Protein AF-A0A953R9G7-F1 (afdb_monomer)

Sequence (165 aa):
MRSHSISKGLLASTAALALITACAEVKSIINTLWPGGTAAAVGKGRVFAADSAAAALQAIRLAPDFTYVKPNVDSRVMFIHRRLSNGDAYFLSNRVDRSETIDASFRVSGRKAELWDPAAGRTRRRDALPGGFSAAGIGADRPRQNRPRGSSELEEQEHEFIVRS

Nearest PDB structures (foldseek):
  6q2f-assembly1_A  TM=8.407E-01  e=2.749E-08  Novosphingobium sp. PP1Y
  5m3m-assembly1_M  TM=4.401E-01  e=3.100E+00  Saccharomyces cerevisiae S288C
  8uuo-assembly1_B  TM=1.431E-01  e=3.453E+00  Severe acute respiratory syndrome coronavirus 2

Structure (mmCIF, N/CA/C/O backbone):
data_AF-A0A953R9G7-F1
#
_entry.id   AF-A0A953R9G7-F1
#
loop_
_atom_site.group_PDB
_atom_site.id
_atom_site.type_symbol
_atom_site.label_atom_id
_atom_site.label_alt_id
_atom_site.label_comp_id
_atom_site.label_asym_id
_atom_site.label_entity_id
_atom_site.label_seq_id
_atom_site.pdbx_PDB_ins_code
_atom_site.Cartn_x
_atom_site.Cartn_y
_atom_site.Cartn_z
_atom_site.occupancy
_atom_site.B_iso_or_equiv
_atom_site.auth_seq_id
_atom_site.auth_comp_id
_atom_site.auth_asym_id
_atom_site.auth_atom_id
_atom_site.pdbx_PDB_model_num
ATOM 1 N N . MET A 1 1 ? -59.686 29.507 52.757 1.00 39.62 1 MET A N 1
ATOM 2 C CA . MET A 1 1 ? -58.783 29.861 51.639 1.00 39.62 1 MET A CA 1
ATOM 3 C C . MET A 1 1 ? -58.043 28.605 51.190 1.00 39.62 1 MET A C 1
ATOM 5 O O . MET A 1 1 ? -57.267 28.077 51.971 1.00 39.62 1 MET A O 1
ATOM 9 N N . ARG A 1 2 ? -58.325 28.073 49.992 1.00 39.94 2 ARG A N 1
ATOM 10 C CA . ARG A 1 2 ? -57.566 26.962 49.385 1.00 39.94 2 ARG A CA 1
ATOM 11 C C . ARG A 1 2 ? -56.800 27.522 48.190 1.00 39.94 2 ARG A C 1
ATOM 13 O O . ARG A 1 2 ? -57.416 27.808 47.170 1.00 39.94 2 ARG A O 1
ATOM 20 N N . SER A 1 3 ? -55.492 27.713 48.331 1.00 39.31 3 SER A N 1
ATOM 21 C CA . SER A 1 3 ? -54.627 28.052 47.199 1.00 39.31 3 SER A CA 1
ATOM 22 C C . SER A 1 3 ? -54.182 26.751 46.532 1.00 39.31 3 SER A C 1
ATOM 24 O O . SER A 1 3 ? -53.555 25.914 47.178 1.00 39.31 3 SER A O 1
ATOM 26 N N . HIS A 1 4 ? -54.579 26.546 45.275 1.00 37.78 4 HIS A N 1
ATOM 27 C CA . HIS A 1 4 ? -54.173 25.397 44.469 1.00 37.78 4 HIS A CA 1
ATOM 28 C C . HIS A 1 4 ? -52.854 25.723 43.763 1.00 37.78 4 HIS A C 1
ATOM 30 O O . HIS A 1 4 ? -52.775 26.672 42.987 1.00 37.78 4 HIS A O 1
ATOM 36 N N . SER A 1 5 ? -51.825 24.922 44.038 1.00 43.56 5 SER A N 1
ATOM 37 C CA . SER A 1 5 ? -50.558 24.939 43.310 1.00 43.56 5 SER A CA 1
ATOM 38 C C . SER A 1 5 ? -50.745 24.222 41.972 1.00 43.56 5 SER A C 1
ATOM 40 O O . SER A 1 5 ? -51.092 23.041 41.951 1.00 43.56 5 SER A O 1
ATOM 42 N N . ILE A 1 6 ? -50.552 24.929 40.858 1.00 42.38 6 ILE A N 1
ATOM 43 C CA . ILE A 1 6 ? -50.528 24.328 39.520 1.00 42.38 6 ILE A CA 1
ATOM 44 C C . ILE A 1 6 ? -49.081 23.929 39.228 1.00 42.38 6 ILE A C 1
ATOM 46 O O . ILE A 1 6 ? -48.214 24.779 39.015 1.00 42.38 6 ILE A O 1
ATOM 50 N N . SER A 1 7 ? -48.822 22.625 39.217 1.00 39.53 7 SER 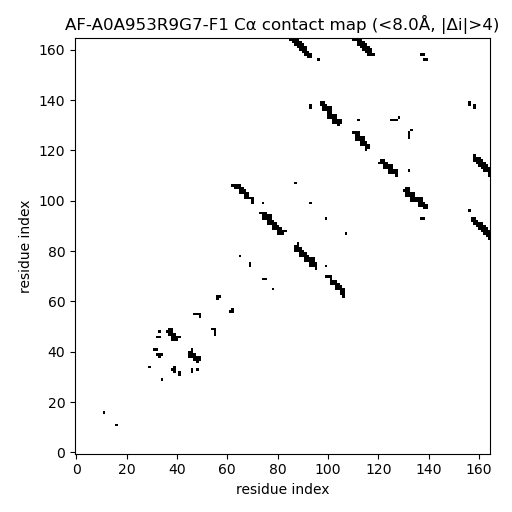A N 1
ATOM 51 C CA . SER A 1 7 ? -47.580 22.039 38.727 1.00 39.53 7 SER A CA 1
ATOM 52 C C . SER A 1 7 ? -47.444 22.306 37.223 1.00 39.53 7 SER A C 1
ATOM 54 O O . SER A 1 7 ? -48.232 21.828 36.408 1.00 39.53 7 SER A O 1
ATOM 56 N N . LYS A 1 8 ? -46.428 23.083 36.830 1.00 41.72 8 LYS A N 1
ATOM 57 C CA . LYS A 1 8 ? -46.022 23.216 35.425 1.00 41.72 8 LYS A CA 1
ATOM 58 C C . LYS A 1 8 ? -45.398 21.895 34.968 1.00 41.72 8 LYS A C 1
ATOM 60 O O . LYS A 1 8 ? -44.238 21.622 35.258 1.00 41.72 8 LYS A O 1
ATOM 65 N N . GLY A 1 9 ? -46.185 21.073 34.277 1.00 42.75 9 GLY A N 1
ATOM 66 C CA . GLY A 1 9 ? -45.705 19.887 33.572 1.00 42.75 9 GLY A CA 1
ATOM 67 C C . GLY A 1 9 ? -44.787 20.281 32.415 1.00 42.75 9 GLY A C 1
ATOM 68 O O . GLY A 1 9 ? -45.167 21.061 31.543 1.00 42.75 9 GLY A O 1
ATOM 69 N N . LEU A 1 10 ? -43.564 19.757 32.428 1.00 45.41 10 LEU A N 1
ATOM 70 C CA . LEU A 1 10 ? -42.562 19.948 31.387 1.00 45.41 10 LEU A CA 1
ATOM 71 C C . LEU A 1 10 ? -42.903 19.046 30.188 1.00 45.41 10 LEU A C 1
ATOM 73 O O . LEU A 1 10 ? -42.541 17.874 30.160 1.00 45.41 10 LEU A O 1
ATOM 77 N N . LEU A 1 11 ? -43.614 19.582 29.196 1.00 47.50 11 LEU A N 1
ATOM 78 C CA . LEU A 1 11 ? -43.774 18.941 27.888 1.00 47.50 11 LEU A CA 1
ATOM 79 C C . LEU A 1 11 ? -42.535 19.260 27.041 1.00 47.50 11 LEU A C 1
ATOM 81 O O . LEU A 1 11 ? -42.476 20.286 26.365 1.00 47.50 11 LEU A O 1
ATOM 85 N N . ALA A 1 12 ? -41.519 18.398 27.096 1.00 51.09 12 ALA A N 1
ATOM 86 C CA . ALA A 1 12 ? -40.447 18.431 26.108 1.00 51.09 12 ALA A CA 1
ATOM 87 C C . ALA A 1 12 ? -41.022 17.960 24.762 1.00 51.09 12 ALA A C 1
ATOM 89 O O . ALA A 1 12 ? -41.467 16.821 24.636 1.00 51.09 12 ALA A O 1
ATOM 90 N N . SER A 1 13 ? -41.056 18.853 23.768 1.00 52.91 13 SER A N 1
ATOM 91 C CA . SER A 1 13 ? -41.485 18.525 22.404 1.00 52.91 13 SER A CA 1
ATOM 92 C C . SER A 1 13 ? -40.646 17.371 21.848 1.00 52.91 13 SER A C 1
ATOM 94 O O . SER A 1 13 ? -39.433 17.321 22.059 1.00 52.91 13 SER A O 1
ATOM 96 N N . THR A 1 14 ? -41.272 16.455 21.113 1.00 57.78 14 THR A N 1
ATOM 97 C CA . THR A 1 14 ? -40.659 15.243 20.543 1.00 57.78 14 THR A CA 1
ATOM 98 C C . THR A 1 14 ? -39.387 15.541 19.734 1.00 57.78 14 THR A C 1
ATOM 100 O O . THR A 1 14 ? -38.452 14.745 19.730 1.00 57.78 14 THR A O 1
ATOM 103 N N . ALA A 1 15 ? -39.304 16.725 19.116 1.00 56.06 15 ALA A N 1
ATOM 104 C CA . ALA A 1 15 ? -38.113 17.199 18.408 1.00 56.06 15 ALA A CA 1
ATOM 105 C C . ALA A 1 15 ? -36.928 17.524 19.343 1.00 56.06 15 ALA A C 1
ATOM 107 O O . ALA A 1 15 ? -35.778 17.246 19.008 1.00 56.06 15 ALA A O 1
ATOM 108 N N . ALA A 1 16 ? -37.193 18.073 20.533 1.00 54.69 16 ALA A N 1
ATOM 109 C CA . ALA A 1 16 ? -36.167 18.336 21.542 1.00 54.69 16 ALA A CA 1
ATOM 110 C C . ALA A 1 16 ? -35.637 17.029 22.150 1.00 54.69 16 ALA A C 1
ATOM 112 O O . ALA A 1 16 ? -34.434 16.901 22.362 1.00 54.69 16 ALA A O 1
ATOM 113 N N . LEU A 1 17 ? -36.511 16.035 22.358 1.00 58.75 17 LEU A N 1
ATOM 114 C CA . LEU A 1 17 ? -36.094 14.701 22.791 1.00 58.75 17 LEU A CA 1
ATOM 115 C C . LEU A 1 17 ? -35.192 14.035 21.739 1.00 58.75 17 LEU A C 1
ATOM 117 O O . LEU A 1 17 ? -34.136 13.541 22.109 1.00 58.75 17 LEU A O 1
ATOM 121 N N . ALA A 1 18 ? -35.542 14.115 20.449 1.00 57.59 18 ALA A N 1
ATOM 122 C CA . ALA A 1 18 ? -34.750 13.547 19.353 1.00 57.59 18 ALA A CA 1
ATOM 123 C C . ALA A 1 18 ? -33.335 14.154 19.229 1.00 57.59 18 ALA A C 1
ATOM 125 O O . ALA A 1 18 ? -32.367 13.427 19.008 1.00 57.59 18 ALA A O 1
ATOM 126 N N . LEU A 1 19 ? -33.187 15.473 19.408 1.00 57.66 19 LEU A N 1
ATOM 127 C CA . LEU A 1 19 ? -31.878 16.147 19.401 1.00 57.66 19 LEU A CA 1
ATOM 128 C C . LEU A 1 19 ? -31.027 15.785 20.631 1.00 57.66 19 LEU A C 1
ATOM 130 O O . LEU A 1 19 ? -29.819 15.580 20.511 1.00 57.66 19 LEU A O 1
ATOM 134 N N . ILE A 1 20 ? -31.650 15.671 21.809 1.00 58.34 20 ILE A N 1
ATOM 135 C CA . ILE A 1 20 ? -30.968 15.271 23.049 1.00 58.34 20 ILE A CA 1
ATOM 136 C C . ILE A 1 20 ? -30.524 13.803 22.973 1.00 58.34 20 ILE A C 1
ATOM 138 O O . ILE A 1 20 ? -29.386 13.492 23.333 1.00 58.34 20 ILE A O 1
ATOM 142 N N . THR A 1 21 ? -31.375 12.905 22.465 1.00 61.91 21 THR A N 1
ATOM 143 C CA . THR A 1 21 ? -31.031 11.486 22.293 1.00 61.91 21 THR A CA 1
ATOM 144 C C . THR A 1 21 ? -29.956 11.290 21.235 1.00 61.91 21 THR A C 1
ATOM 146 O O . THR A 1 21 ? -29.027 10.531 21.486 1.00 61.91 21 THR A O 1
ATOM 149 N N . ALA A 1 22 ? -29.996 12.028 20.119 1.00 67.31 22 ALA A N 1
ATOM 150 C CA . ALA A 1 22 ? -28.934 11.980 19.113 1.00 67.31 22 ALA A CA 1
ATOM 151 C C . ALA A 1 22 ? -27.574 12.378 19.710 1.00 67.31 22 ALA A C 1
ATOM 153 O O . ALA A 1 22 ? -26.563 11.736 19.445 1.00 67.31 22 ALA A O 1
ATOM 154 N N . CYS A 1 23 ? -27.539 13.390 20.581 1.00 78.19 23 CYS A N 1
ATOM 155 C CA . CYS A 1 23 ? -26.303 13.824 21.229 1.00 78.19 23 CYS A CA 1
ATOM 156 C C . CYS A 1 23 ? -25.782 12.788 22.250 1.00 78.19 23 CYS A C 1
ATOM 158 O O . CYS A 1 23 ? -24.577 12.545 22.339 1.00 78.19 23 CYS A O 1
ATOM 160 N N . ALA A 1 24 ? -26.683 12.137 22.995 1.00 86.75 24 ALA A N 1
ATOM 161 C CA . ALA A 1 24 ? -26.330 11.088 23.953 1.00 86.75 24 ALA A CA 1
ATOM 162 C C . ALA A 1 24 ? -25.850 9.795 23.269 1.00 86.75 24 ALA A C 1
ATOM 164 O O . ALA A 1 24 ? -24.845 9.213 23.682 1.00 86.75 24 ALA A O 1
ATOM 165 N N . GLU A 1 25 ? -26.530 9.371 22.205 1.00 88.44 25 GLU A N 1
ATOM 166 C CA . GLU A 1 25 ? -26.188 8.179 21.430 1.00 88.44 25 GLU A CA 1
ATOM 167 C C . GLU A 1 25 ? -24.858 8.361 20.692 1.00 88.44 25 GLU A C 1
ATOM 169 O O . GLU A 1 25 ? -23.963 7.525 20.818 1.00 88.44 25 GLU A O 1
ATOM 174 N N . VAL A 1 26 ? -24.659 9.504 20.025 1.00 90.50 26 VAL A N 1
ATOM 175 C CA . VAL A 1 26 ? -23.380 9.834 19.378 1.00 90.50 26 VAL A CA 1
ATOM 176 C C . VAL A 1 26 ? -22.241 9.845 20.395 1.00 90.50 26 VAL A C 1
ATOM 178 O O . VAL A 1 26 ? -21.190 9.258 20.143 1.00 90.50 26 VAL A O 1
ATOM 181 N N . LYS A 1 27 ? -22.442 10.443 21.577 1.00 90.31 27 LYS A N 1
ATOM 182 C CA . LYS A 1 27 ? -21.429 10.440 22.641 1.00 90.31 27 LYS A CA 1
ATOM 183 C C . LYS A 1 27 ? -21.104 9.023 23.122 1.00 90.31 27 LYS A C 1
ATOM 185 O O . LYS A 1 27 ? -19.939 8.720 23.370 1.00 90.31 27 LYS A O 1
ATOM 190 N N . SER A 1 28 ? -22.105 8.149 23.230 1.00 92.69 28 SER A N 1
ATOM 191 C CA . SER A 1 28 ? -21.902 6.740 23.587 1.00 92.69 28 SER A CA 1
ATOM 192 C C . SER A 1 28 ? -21.082 5.992 22.530 1.00 92.69 28 SER A C 1
ATOM 194 O O . SER A 1 28 ? -20.123 5.298 22.880 1.00 92.69 28 SER A O 1
ATOM 196 N N . ILE A 1 29 ? -21.386 6.193 21.244 1.00 93.38 29 ILE A N 1
ATOM 197 C CA . ILE A 1 29 ? -20.634 5.599 20.130 1.00 93.38 29 ILE A CA 1
ATOM 198 C C . ILE A 1 29 ? -19.191 6.111 20.128 1.00 93.38 29 ILE A C 1
ATOM 200 O O . ILE A 1 29 ? -18.264 5.306 20.071 1.00 93.38 29 ILE A O 1
ATOM 204 N N . ILE A 1 30 ? -18.980 7.424 20.260 1.00 93.62 30 ILE A N 1
ATOM 205 C CA . ILE A 1 30 ? -17.635 8.014 20.308 1.00 93.62 30 ILE A CA 1
ATOM 206 C C . ILE A 1 30 ? -16.832 7.431 21.471 1.00 93.62 30 ILE A C 1
ATOM 208 O O . ILE A 1 30 ? -15.713 6.980 21.255 1.00 93.62 30 ILE A O 1
ATOM 212 N N . ASN A 1 31 ? -17.405 7.365 22.675 1.00 93.75 31 ASN A N 1
ATOM 213 C CA . ASN A 1 31 ? -16.718 6.803 23.841 1.00 93.75 31 ASN A CA 1
ATOM 214 C C . ASN A 1 31 ? -16.400 5.308 23.681 1.00 93.75 31 ASN A C 1
ATOM 216 O O . ASN A 1 31 ? -15.426 4.825 24.252 1.00 93.75 31 ASN A O 1
ATOM 220 N N . THR A 1 32 ? -17.208 4.581 22.906 1.00 94.19 32 THR A N 1
ATOM 221 C CA . THR A 1 32 ? -16.974 3.163 22.603 1.00 94.19 32 THR A CA 1
ATOM 222 C C . THR A 1 32 ? -15.851 2.984 21.579 1.00 94.19 32 THR A C 1
ATOM 224 O O . THR A 1 32 ? -15.010 2.102 21.737 1.00 94.19 32 THR A O 1
ATOM 227 N N . LEU A 1 33 ? -15.822 3.806 20.525 1.00 94.62 33 LEU A N 1
ATOM 228 C CA . LEU A 1 33 ? -14.854 3.690 19.429 1.00 94.62 33 LEU A CA 1
ATOM 229 C C . LEU A 1 33 ? -13.501 4.354 19.753 1.00 94.62 33 LEU A C 1
ATOM 231 O O . LEU A 1 33 ? -12.457 3.831 19.366 1.00 94.62 33 LEU A O 1
ATOM 235 N N . TRP A 1 34 ? -13.512 5.473 20.482 1.00 94.31 34 TRP A N 1
ATOM 236 C CA . TRP A 1 34 ? -12.344 6.299 20.815 1.00 94.31 34 TRP A CA 1
ATOM 237 C C . TRP A 1 34 ? -12.321 6.693 22.305 1.00 94.31 34 TRP A C 1
ATOM 239 O O . TRP A 1 34 ? -12.507 7.860 22.645 1.00 94.31 34 TRP A O 1
ATOM 249 N N . PRO A 1 35 ? -12.027 5.756 23.224 1.00 93.19 35 PRO A N 1
ATOM 250 C CA . PRO A 1 35 ? -12.007 6.017 24.668 1.00 93.19 35 PRO A CA 1
ATOM 251 C C . PRO A 1 35 ? -10.808 6.862 25.160 1.00 93.19 35 PRO A C 1
ATOM 253 O O . PRO A 1 35 ? -10.615 6.992 26.365 1.00 93.19 35 PRO A O 1
ATOM 256 N N . GLY A 1 3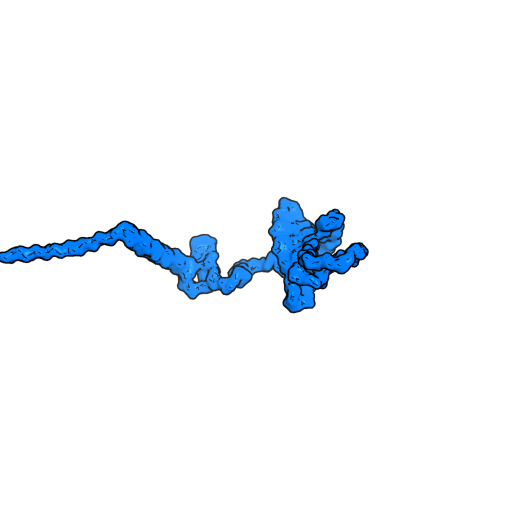6 ? -9.986 7.421 24.260 1.00 87.50 36 GLY A N 1
ATOM 257 C CA . GLY A 1 36 ? -8.824 8.260 24.603 1.00 87.50 36 GLY A CA 1
ATOM 258 C C . GLY A 1 36 ? -7.448 7.579 24.516 1.00 87.50 36 GLY A C 1
ATOM 259 O O . GLY A 1 36 ? -6.460 8.166 24.948 1.00 87.50 36 GLY A O 1
ATOM 260 N N . GLY A 1 37 ? -7.360 6.363 23.960 1.00 87.69 37 GLY A N 1
ATOM 261 C CA . GLY A 1 37 ? -6.098 5.664 23.660 1.00 87.69 37 GLY A CA 1
ATOM 262 C C . GLY A 1 37 ? -5.770 5.616 22.160 1.00 87.69 37 GLY A C 1
ATOM 263 O O . GLY A 1 37 ? -6.571 6.035 21.331 1.00 87.69 37 GLY A O 1
ATOM 264 N N . THR A 1 38 ? -4.611 5.053 21.797 1.00 89.25 38 THR A N 1
ATOM 265 C CA . THR A 1 38 ? -4.159 4.923 20.390 1.00 89.25 38 THR A CA 1
ATOM 266 C C . THR A 1 38 ? -4.880 3.818 19.612 1.00 89.25 38 THR A C 1
ATOM 268 O O . THR A 1 38 ? -4.902 3.825 18.380 1.00 89.25 38 THR A O 1
ATOM 271 N N . ALA A 1 39 ? -5.491 2.863 20.313 1.00 92.44 39 ALA A N 1
ATOM 272 C CA . ALA A 1 39 ? -6.370 1.856 19.738 1.00 92.44 39 ALA A CA 1
ATOM 273 C C . ALA A 1 39 ? -7.362 1.334 20.787 1.00 92.44 39 ALA A C 1
ATOM 275 O O . ALA A 1 39 ? -7.059 1.313 21.980 1.00 92.44 39 ALA A O 1
ATOM 276 N N . ALA A 1 40 ? -8.518 0.859 20.332 1.00 94.50 40 ALA A N 1
ATOM 277 C CA . ALA A 1 40 ? -9.532 0.209 21.155 1.00 94.50 40 ALA A CA 1
ATOM 278 C C . ALA A 1 40 ? -10.011 -1.089 20.495 1.00 94.50 40 ALA A C 1
ATOM 280 O O . ALA A 1 40 ? -10.169 -1.157 19.275 1.00 94.50 40 ALA A O 1
ATOM 281 N N . ALA A 1 41 ? -10.245 -2.131 21.295 1.00 94.19 41 ALA A N 1
ATOM 282 C CA . ALA A 1 41 ? -10.930 -3.335 20.835 1.00 94.19 41 ALA A CA 1
ATOM 283 C C . ALA A 1 41 ? -12.442 -3.080 20.826 1.00 94.19 41 ALA A C 1
ATOM 285 O O . ALA A 1 41 ? -13.002 -2.649 21.830 1.00 94.19 41 ALA A O 1
ATOM 286 N N . VAL A 1 42 ? -13.097 -3.351 19.697 1.00 94.88 42 VAL A N 1
ATOM 287 C CA . VAL A 1 42 ? -14.534 -3.113 19.514 1.00 94.88 42 VAL A CA 1
ATOM 288 C C . VAL A 1 42 ? -15.146 -4.351 18.872 1.00 94.88 42 VAL A C 1
ATOM 290 O O . VAL A 1 42 ? -14.874 -4.672 17.712 1.00 94.88 42 VAL A O 1
ATOM 293 N N . GLY A 1 43 ? -15.955 -5.084 19.638 1.00 93.69 43 GLY A N 1
ATOM 294 C CA . GLY A 1 43 ? -16.490 -6.378 19.213 1.00 93.69 43 GLY A CA 1
ATOM 295 C C . GLY A 1 43 ? -15.368 -7.354 18.839 1.00 93.69 43 GLY A C 1
ATOM 296 O O . GLY A 1 43 ? -14.513 -7.668 19.659 1.00 93.69 43 GLY A O 1
ATOM 297 N N . LYS A 1 44 ? -15.364 -7.825 17.584 1.00 95.44 44 LYS A N 1
ATOM 298 C CA . LYS A 1 44 ? -14.322 -8.720 17.036 1.00 95.44 44 LYS A CA 1
ATOM 299 C C . LYS A 1 44 ? -13.156 -7.973 16.369 1.00 95.44 44 LYS A C 1
ATOM 301 O O . LYS A 1 44 ? -12.246 -8.610 15.846 1.00 95.44 44 LYS A O 1
ATOM 306 N N . GLY A 1 45 ? -13.219 -6.643 16.316 1.00 94.69 45 GLY A N 1
ATOM 307 C CA . GLY A 1 45 ? -12.283 -5.794 15.589 1.00 94.69 45 GLY A CA 1
ATOM 308 C C . GLY A 1 45 ? -11.515 -4.834 16.490 1.00 94.69 45 GLY A C 1
ATOM 309 O O . GLY A 1 45 ? -11.554 -4.911 17.719 1.00 94.69 45 GLY A O 1
ATOM 310 N N . ARG A 1 46 ? -10.798 -3.912 15.848 1.00 94.88 46 ARG A N 1
ATOM 311 C CA . ARG A 1 46 ? -10.064 -2.832 16.508 1.00 94.88 46 ARG A CA 1
ATOM 312 C C . ARG A 1 46 ? -10.281 -1.522 15.767 1.00 94.88 46 ARG A C 1
ATOM 314 O O . ARG A 1 46 ? -10.292 -1.513 14.538 1.00 94.88 46 ARG A O 1
ATOM 321 N N . VAL A 1 47 ? -10.403 -0.439 16.520 1.00 95.38 47 VAL A N 1
ATOM 322 C CA . VAL A 1 47 ? -10.400 0.937 16.019 1.00 95.38 47 VAL A CA 1
ATOM 323 C C . VAL A 1 47 ? -9.065 1.556 16.400 1.00 95.38 47 VAL A C 1
ATOM 325 O O . VAL A 1 47 ? -8.649 1.449 17.550 1.00 95.38 47 VAL A O 1
ATOM 328 N N . PHE A 1 48 ? -8.379 2.172 15.440 1.00 95.06 48 PHE A N 1
ATOM 329 C CA . PHE A 1 48 ? -7.102 2.847 15.666 1.00 95.06 48 PHE A CA 1
ATOM 330 C C . PHE A 1 48 ? -7.308 4.359 15.636 1.00 95.06 48 PHE A C 1
ATOM 332 O O . PHE A 1 48 ? -7.844 4.895 14.669 1.00 95.06 48 PHE A O 1
ATOM 339 N N . ALA A 1 49 ? -6.846 5.035 16.682 1.00 93.19 49 ALA A N 1
ATOM 340 C CA . ALA A 1 49 ? -6.719 6.485 16.748 1.00 93.19 49 ALA A CA 1
ATOM 341 C C . ALA A 1 49 ? -5.279 6.866 16.365 1.00 93.19 49 ALA A C 1
ATOM 343 O O . ALA A 1 49 ? -4.512 7.359 17.187 1.00 93.19 49 ALA A O 1
ATOM 344 N N . ALA A 1 50 ? -4.880 6.511 15.144 1.00 89.75 50 ALA A N 1
ATOM 345 C CA . ALA A 1 50 ? -3.528 6.733 14.642 1.00 89.75 50 ALA A CA 1
ATOM 346 C C . ALA A 1 50 ? -3.464 7.989 13.765 1.00 89.75 50 ALA A C 1
ATOM 348 O O . ALA A 1 50 ? -4.419 8.294 13.052 1.00 89.75 50 ALA A O 1
ATOM 349 N N . ASP A 1 51 ? -2.300 8.640 13.735 1.00 90.56 51 ASP A N 1
ATOM 350 C CA . ASP A 1 51 ? -2.065 9.849 12.929 1.00 90.56 51 ASP A CA 1
ATOM 351 C C . ASP A 1 51 ? -2.142 9.593 11.414 1.00 90.56 51 ASP A C 1
ATOM 353 O O . ASP A 1 51 ? -2.306 10.513 10.616 1.00 90.56 51 ASP A O 1
ATOM 357 N N . SER A 1 52 ? -2.005 8.332 10.9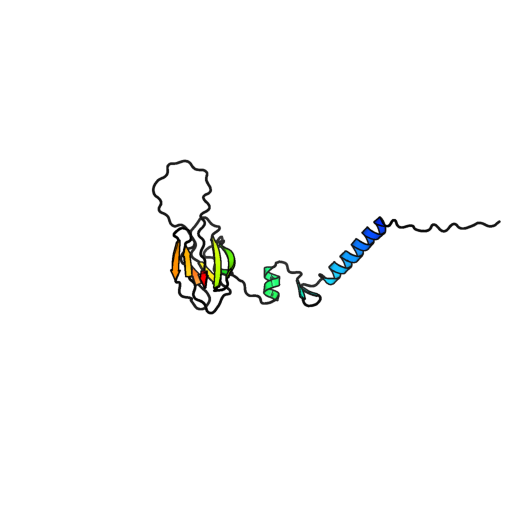90 1.00 92.69 52 SER A N 1
ATOM 358 C CA . SER A 1 52 ? -2.138 7.936 9.590 1.00 92.69 52 SER A CA 1
ATOM 359 C C . SER A 1 52 ? -2.602 6.490 9.438 1.00 92.69 52 SER A C 1
ATOM 361 O O . SER A 1 52 ? -2.377 5.635 10.301 1.00 92.69 52 SER A O 1
ATOM 363 N N . ALA A 1 53 ? -3.177 6.185 8.273 1.00 92.12 53 ALA A N 1
ATOM 364 C CA . ALA A 1 53 ? -3.499 4.813 7.892 1.00 92.12 53 ALA A CA 1
ATOM 365 C C . ALA A 1 53 ? -2.250 3.912 7.881 1.00 92.12 53 ALA A C 1
ATOM 367 O O . ALA A 1 53 ? -2.321 2.765 8.312 1.00 92.12 53 ALA A O 1
ATOM 368 N N . ALA A 1 54 ? -1.093 4.432 7.454 1.00 91.44 54 ALA A N 1
ATOM 369 C CA . ALA A 1 54 ? 0.161 3.679 7.444 1.00 91.44 54 ALA A CA 1
ATOM 370 C C . ALA A 1 54 ? 0.569 3.224 8.856 1.00 91.44 54 ALA A C 1
ATOM 372 O O . ALA A 1 54 ? 0.894 2.053 9.049 1.00 91.44 54 ALA A O 1
ATOM 373 N N . ALA A 1 55 ? 0.472 4.113 9.850 1.00 91.88 55 ALA A N 1
ATOM 374 C CA . ALA A 1 55 ? 0.753 3.777 11.245 1.00 91.88 55 ALA A CA 1
ATOM 375 C C . ALA A 1 55 ? -0.219 2.713 11.789 1.00 91.88 55 ALA A C 1
ATOM 377 O O . ALA A 1 55 ? 0.208 1.756 12.437 1.00 91.88 55 ALA A O 1
ATOM 378 N N . ALA A 1 56 ? -1.515 2.818 11.469 1.00 94.25 56 ALA A N 1
ATOM 379 C CA . ALA A 1 56 ? -2.505 1.809 11.855 1.00 94.25 56 ALA A CA 1
ATOM 380 C C . ALA A 1 56 ? -2.213 0.428 11.230 1.00 94.25 56 ALA A C 1
ATOM 382 O O . ALA A 1 56 ? -2.264 -0.593 11.919 1.00 94.25 56 ALA A O 1
ATOM 383 N N . LEU A 1 57 ? -1.852 0.382 9.942 1.00 94.69 57 LEU A N 1
ATOM 384 C CA . LEU A 1 57 ? -1.484 -0.860 9.252 1.00 94.69 57 LEU A CA 1
ATOM 385 C C . LEU A 1 57 ? -0.184 -1.467 9.809 1.00 94.69 57 LEU A C 1
ATOM 387 O O . LEU A 1 57 ? -0.077 -2.685 9.968 1.00 94.69 57 LEU A O 1
ATOM 391 N N . GLN A 1 58 ? 0.785 -0.633 10.187 1.00 92.81 58 GLN A N 1
ATOM 392 C CA . GLN A 1 58 ? 2.016 -1.088 10.831 1.00 92.81 58 GLN A CA 1
ATOM 393 C C . GLN A 1 58 ? 1.759 -1.660 12.233 1.00 92.81 58 GLN A C 1
ATOM 395 O O . GLN A 1 58 ? 2.362 -2.670 12.600 1.00 92.81 58 GLN A O 1
ATOM 400 N N . ALA A 1 59 ? 0.828 -1.085 13.001 1.00 92.44 59 ALA A N 1
ATOM 401 C CA . ALA A 1 59 ? 0.447 -1.593 14.322 1.00 92.44 59 ALA A CA 1
ATOM 402 C C . ALA A 1 59 ? -0.155 -3.011 14.267 1.00 92.44 59 ALA A C 1
ATOM 404 O O . ALA A 1 59 ? -0.070 -3.768 15.237 1.00 92.44 59 ALA A O 1
ATOM 405 N N . ILE A 1 60 ? -0.722 -3.407 13.121 1.00 94.44 60 ILE A N 1
ATOM 406 C CA . ILE A 1 60 ? -1.168 -4.785 12.860 1.00 94.44 60 ILE A CA 1
ATOM 407 C C . ILE A 1 60 ? -0.119 -5.636 12.129 1.00 94.44 60 ILE A C 1
ATOM 409 O O . ILE A 1 60 ? -0.426 -6.749 11.713 1.00 94.44 60 ILE A O 1
ATOM 413 N N . ARG A 1 61 ? 1.117 -5.132 12.003 1.00 93.94 61 ARG A N 1
ATOM 414 C CA . ARG A 1 61 ? 2.256 -5.766 11.319 1.00 93.94 61 ARG A CA 1
ATOM 415 C C . ARG A 1 61 ? 1.976 -6.111 9.856 1.00 93.94 61 ARG A C 1
ATOM 417 O O . ARG A 1 61 ? 2.551 -7.058 9.320 1.00 93.94 61 ARG A O 1
ATOM 424 N N . LEU A 1 62 ? 1.107 -5.348 9.197 1.00 93.38 62 LEU A N 1
ATOM 425 C CA . LEU A 1 62 ? 0.877 -5.510 7.771 1.00 93.38 62 LEU A CA 1
ATOM 426 C C . LEU A 1 62 ? 2.028 -4.845 7.006 1.00 93.38 62 LEU A C 1
ATOM 428 O O . LEU A 1 62 ? 2.158 -3.622 7.017 1.00 93.38 62 LEU A O 1
ATOM 432 N N . ALA A 1 63 ? 2.858 -5.650 6.338 1.00 89.38 63 ALA A N 1
ATOM 433 C CA . ALA A 1 63 ? 3.898 -5.139 5.444 1.00 89.38 63 ALA A CA 1
ATOM 434 C C . ALA A 1 63 ? 3.273 -4.274 4.332 1.00 89.38 63 ALA A C 1
ATOM 436 O O . ALA A 1 63 ? 2.142 -4.562 3.940 1.00 89.38 63 ALA A O 1
ATOM 437 N N . PRO A 1 64 ? 3.954 -3.250 3.791 1.00 91.38 64 PRO A N 1
ATOM 438 C CA . PRO A 1 64 ? 3.429 -2.465 2.673 1.00 91.38 64 PRO A CA 1
ATOM 439 C C . PRO A 1 64 ? 3.116 -3.335 1.451 1.00 91.38 64 PRO A C 1
ATOM 441 O O . PRO A 1 64 ? 3.750 -4.365 1.251 1.00 91.38 64 PRO A O 1
ATOM 444 N N . ASP A 1 65 ? 2.149 -2.925 0.628 1.00 92.38 65 ASP A N 1
ATOM 445 C CA . ASP A 1 65 ? 1.801 -3.669 -0.593 1.00 92.38 65 ASP A CA 1
ATOM 446 C C . ASP A 1 65 ? 2.819 -3.468 -1.724 1.00 92.38 65 ASP A C 1
ATOM 448 O O . ASP A 1 65 ? 3.112 -4.389 -2.484 1.00 92.38 65 ASP A O 1
ATOM 452 N N . PHE A 1 66 ? 3.364 -2.257 -1.795 1.00 91.12 66 PHE A N 1
ATOM 453 C CA . PHE A 1 66 ? 4.388 -1.823 -2.730 1.00 91.12 66 PHE A CA 1
ATOM 454 C C . PHE A 1 66 ? 5.303 -0.820 -2.023 1.00 91.12 66 PHE A C 1
ATOM 456 O O . PHE A 1 66 ? 4.823 0.071 -1.316 1.00 91.12 66 PHE A O 1
ATOM 463 N N . THR A 1 67 ? 6.611 -0.951 -2.220 1.00 91.19 67 THR A N 1
ATOM 464 C CA . THR A 1 67 ? 7.615 0.050 -1.835 1.00 91.19 67 THR A CA 1
ATOM 465 C C . THR A 1 67 ? 8.658 0.174 -2.925 1.00 91.19 67 THR A C 1
ATOM 467 O O . THR A 1 67 ? 8.822 -0.726 -3.742 1.00 91.19 67 THR A O 1
ATOM 470 N N . TYR A 1 68 ? 9.410 1.269 -2.910 1.00 90.19 68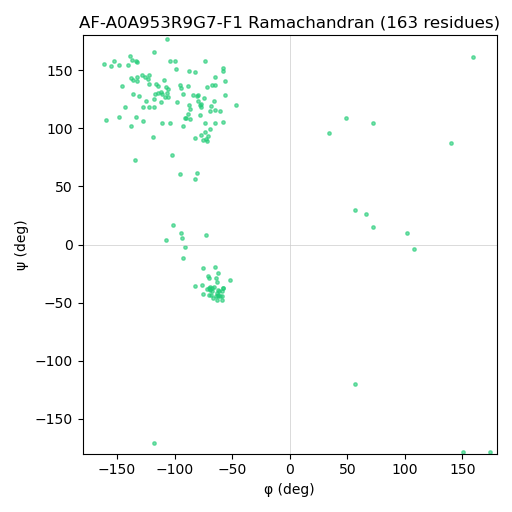 TYR A N 1
ATOM 471 C CA . TYR A 1 68 ? 10.577 1.410 -3.764 1.00 90.19 68 TYR A CA 1
ATOM 472 C C . TYR A 1 68 ? 11.648 2.266 -3.098 1.00 90.19 68 TYR A C 1
ATOM 474 O O . TYR A 1 68 ? 11.345 3.110 -2.247 1.00 90.19 68 TYR A O 1
ATOM 482 N N . VAL A 1 69 ? 12.899 2.054 -3.496 1.00 89.56 69 VAL A N 1
ATOM 483 C CA . VAL A 1 69 ? 13.997 2.956 -3.147 1.00 89.56 69 VAL A CA 1
ATOM 484 C C . VAL A 1 69 ? 13.907 4.169 -4.060 1.00 89.56 69 VAL A C 1
ATOM 486 O O . VAL A 1 69 ? 13.961 4.042 -5.282 1.00 89.56 69 VAL A O 1
ATOM 489 N N . LYS A 1 70 ? 13.742 5.351 -3.465 1.00 91.19 70 LYS A N 1
ATOM 490 C CA . LYS A 1 70 ? 13.699 6.605 -4.214 1.00 91.19 70 LYS A CA 1
ATOM 491 C C . LYS A 1 70 ? 15.080 6.906 -4.810 1.00 91.19 70 LYS A C 1
ATOM 493 O O . LYS A 1 70 ? 16.010 7.103 -4.029 1.00 91.19 70 LYS A O 1
ATOM 498 N N . PRO A 1 71 ? 15.223 6.998 -6.144 1.00 87.62 71 PRO A N 1
ATOM 499 C CA . PRO A 1 71 ? 16.491 7.398 -6.747 1.00 87.62 71 PRO A CA 1
ATOM 500 C C . PRO A 1 71 ? 16.804 8.881 -6.495 1.00 87.62 71 PRO A C 1
ATOM 502 O O . PRO A 1 71 ? 17.969 9.249 -6.407 1.00 87.62 71 PRO A O 1
ATOM 505 N N . ASN A 1 72 ? 15.777 9.726 -6.335 1.00 92.81 72 ASN A N 1
ATOM 506 C CA . ASN A 1 72 ? 15.896 11.148 -6.011 1.00 92.81 72 ASN A CA 1
ATOM 507 C C . ASN A 1 72 ? 14.925 11.536 -4.884 1.00 92.81 72 ASN A C 1
ATOM 509 O O . ASN A 1 72 ? 13.897 10.894 -4.668 1.00 92.81 72 ASN A O 1
ATOM 513 N N . VAL A 1 73 ? 15.209 12.629 -4.170 1.00 94.25 73 VAL A N 1
ATOM 514 C CA . VAL A 1 73 ? 14.376 13.085 -3.035 1.00 94.25 73 VAL A CA 1
ATOM 515 C C . VAL A 1 73 ? 12.917 13.352 -3.436 1.00 94.25 73 VAL A C 1
ATOM 517 O O . VAL A 1 73 ? 11.980 13.021 -2.703 1.00 94.25 73 VAL A O 1
ATOM 520 N N . ASP A 1 74 ? 12.726 13.894 -4.633 1.00 94.44 74 ASP A N 1
ATOM 521 C CA . ASP A 1 74 ? 11.446 14.265 -5.225 1.00 94.44 74 ASP A CA 1
ATOM 522 C C . ASP A 1 74 ? 10.845 13.154 -6.104 1.00 94.44 74 ASP A C 1
ATOM 524 O O . ASP A 1 74 ? 9.793 13.363 -6.706 1.00 94.44 74 ASP A O 1
ATOM 528 N N . SER A 1 75 ? 11.457 11.963 -6.155 1.00 91.25 75 SER A N 1
ATOM 529 C CA . SER A 1 75 ? 10.881 10.792 -6.824 1.00 91.25 75 SER A CA 1
ATOM 530 C C . SER A 1 75 ? 9.499 10.475 -6.263 1.00 91.25 75 SER A C 1
ATOM 532 O O . SER A 1 75 ? 9.321 10.316 -5.045 1.00 91.25 75 SER A O 1
ATOM 534 N N . ARG A 1 76 ? 8.516 10.333 -7.156 1.00 92.62 76 ARG A N 1
ATOM 535 C CA . ARG A 1 76 ? 7.118 10.044 -6.813 1.00 92.62 76 ARG A CA 1
ATOM 536 C C . ARG A 1 76 ? 6.553 9.002 -7.766 1.00 92.62 76 ARG A C 1
ATOM 538 O O . ARG A 1 76 ? 6.158 9.335 -8.878 1.00 92.62 76 ARG A O 1
ATOM 545 N N . VAL A 1 77 ? 6.463 7.765 -7.293 1.00 89.75 77 VAL A N 1
ATOM 546 C CA . VAL A 1 77 ? 5.832 6.660 -8.018 1.00 89.75 77 VAL A CA 1
ATOM 547 C C . VAL A 1 77 ? 4.549 6.266 -7.295 1.00 89.75 77 VAL A C 1
ATOM 549 O O . VAL A 1 77 ? 4.570 5.961 -6.103 1.00 89.75 77 VAL A O 1
ATOM 552 N N . MET A 1 78 ? 3.430 6.316 -8.012 1.00 91.06 78 MET A N 1
ATOM 553 C CA . MET A 1 78 ? 2.118 5.856 -7.551 1.00 91.06 78 MET A CA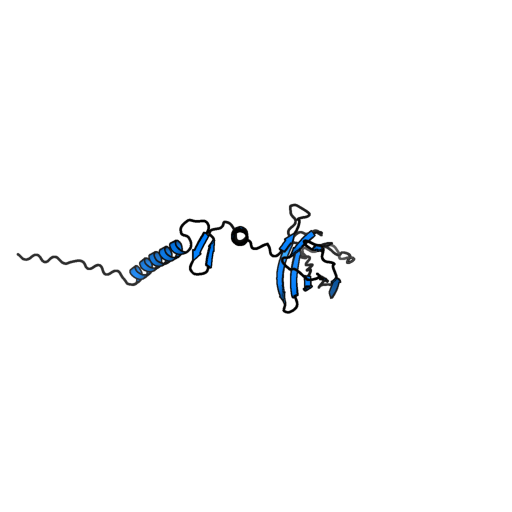 1
ATOM 554 C C . MET A 1 78 ? 1.828 4.467 -8.103 1.00 91.06 78 MET A C 1
ATOM 556 O O . MET A 1 78 ? 2.400 4.083 -9.123 1.00 91.06 78 MET A O 1
ATOM 560 N N . PHE A 1 79 ? 0.934 3.725 -7.444 1.00 91.50 79 PHE A N 1
ATOM 561 C CA . PHE A 1 79 ? 0.552 2.403 -7.918 1.00 91.50 79 PHE A CA 1
ATOM 562 C C . PHE A 1 79 ? -0.935 2.090 -7.762 1.00 91.50 79 PHE A C 1
ATOM 564 O O . PHE A 1 79 ? -1.605 2.604 -6.867 1.00 91.50 79 PHE A O 1
ATOM 571 N N . ILE A 1 80 ? -1.417 1.184 -8.611 1.00 91.81 80 ILE A N 1
ATOM 572 C CA . ILE A 1 80 ? -2.686 0.469 -8.444 1.00 91.81 80 ILE A CA 1
ATOM 573 C C . ILE A 1 80 ? -2.373 -1.023 -8.431 1.00 91.81 80 ILE A C 1
ATOM 575 O O . ILE A 1 80 ? -1.566 -1.487 -9.229 1.00 91.81 80 ILE A O 1
ATOM 579 N N . HIS A 1 81 ? -3.013 -1.783 -7.545 1.00 91.56 81 HIS A N 1
ATOM 580 C CA . HIS A 1 81 ? -2.872 -3.234 -7.482 1.00 91.56 81 HIS A CA 1
ATOM 581 C C . HIS A 1 81 ? -4.215 -3.915 -7.762 1.00 91.56 81 HIS A C 1
ATOM 583 O O . HIS A 1 81 ? -5.216 -3.659 -7.092 1.00 91.56 81 HIS A O 1
ATOM 589 N N . ARG A 1 82 ? -4.227 -4.814 -8.747 1.00 90.56 82 ARG A N 1
ATOM 590 C CA . ARG A 1 82 ? -5.346 -5.690 -9.076 1.00 90.56 82 ARG A CA 1
ATOM 591 C C . ARG A 1 82 ? -4.951 -7.150 -8.890 1.00 90.56 82 ARG A C 1
ATOM 593 O O . ARG A 1 82 ? -3.985 -7.616 -9.481 1.00 90.56 82 ARG A O 1
ATOM 600 N N . ARG A 1 83 ? -5.774 -7.894 -8.153 1.00 89.25 83 ARG A N 1
ATOM 601 C CA . ARG A 1 83 ? -5.689 -9.356 -8.086 1.00 89.25 83 ARG A CA 1
ATOM 602 C C . ARG A 1 83 ? -6.516 -9.994 -9.196 1.00 89.25 83 ARG A C 1
ATOM 604 O O . ARG A 1 83 ? -7.645 -9.578 -9.461 1.00 89.25 83 ARG A O 1
ATOM 611 N N . LEU A 1 84 ? -5.944 -10.998 -9.839 1.00 88.06 84 LEU A N 1
ATOM 612 C CA . LEU A 1 84 ? -6.522 -11.814 -10.901 1.00 88.06 84 LEU A CA 1
ATOM 613 C C . LEU A 1 84 ? -6.602 -13.273 -10.427 1.00 88.06 84 LEU A C 1
ATOM 615 O O . LEU A 1 84 ? -5.978 -13.659 -9.441 1.00 88.06 84 LEU A O 1
ATOM 619 N N . SER A 1 85 ? -7.361 -14.111 -11.133 1.00 89.00 85 SER A N 1
ATOM 620 C CA . SER A 1 85 ? -7.480 -15.536 -10.789 1.00 89.00 85 SER A CA 1
ATOM 621 C C . SER A 1 85 ? -6.150 -16.286 -10.904 1.00 89.00 85 SER A C 1
ATOM 623 O O . SER A 1 85 ? -5.900 -17.224 -10.152 1.00 89.00 85 SER A O 1
ATOM 625 N N . ASN A 1 86 ? -5.293 -15.871 -11.835 1.00 83.19 86 ASN A N 1
ATOM 626 C CA . ASN A 1 86 ? -4.008 -16.497 -12.113 1.00 83.19 86 ASN A CA 1
ATOM 627 C C . ASN A 1 86 ? -2.807 -15.674 -11.635 1.00 83.19 86 ASN A C 1
ATOM 629 O O . ASN A 1 86 ? -1.685 -16.119 -11.863 1.00 83.19 86 ASN A O 1
ATOM 633 N N . GLY A 1 87 ? -3.022 -14.542 -10.956 1.00 83.25 87 GLY A N 1
ATOM 634 C CA . GLY A 1 87 ? -1.920 -13.658 -10.613 1.00 83.25 87 GLY A CA 1
ATOM 635 C C . GLY A 1 87 ? -2.255 -12.334 -9.967 1.00 83.25 87 GLY A C 1
ATOM 636 O O . GLY A 1 87 ? -3.412 -11.991 -9.759 1.00 83.25 87 GLY A O 1
ATOM 637 N N . ASP A 1 88 ? -1.215 -11.561 -9.711 1.00 85.62 88 ASP A N 1
ATOM 638 C CA . ASP A 1 88 ? -1.305 -10.159 -9.309 1.00 85.62 88 ASP A CA 1
ATOM 639 C C . ASP A 1 88 ? -0.937 -9.269 -10.504 1.00 85.62 88 ASP A C 1
ATOM 641 O O . ASP A 1 88 ? -0.320 -9.744 -11.453 1.00 85.62 88 ASP A O 1
ATOM 645 N N . ALA A 1 89 ? -1.384 -8.016 -10.494 1.00 86.38 89 ALA A N 1
ATOM 646 C CA . ALA A 1 89 ? -1.137 -7.010 -11.522 1.00 86.38 89 ALA A CA 1
ATOM 647 C C . ALA A 1 89 ? -0.948 -5.646 -10.853 1.00 86.38 89 ALA A C 1
ATOM 649 O O . ALA A 1 89 ? -1.867 -5.144 -10.207 1.00 86.38 89 ALA A O 1
ATOM 650 N N . TYR A 1 90 ? 0.224 -5.039 -11.020 1.00 87.25 90 TYR A N 1
ATOM 651 C CA . TYR A 1 90 ? 0.523 -3.708 -10.489 1.00 87.25 90 TYR A CA 1
ATOM 652 C C . TYR A 1 90 ? 0.644 -2.708 -11.630 1.00 87.25 90 TYR A C 1
ATOM 654 O O . TYR A 1 90 ? 1.390 -2.968 -12.550 1.00 87.25 90 TYR A O 1
ATOM 662 N N . PHE A 1 91 ? -0.038 -1.572 -11.574 1.00 86.00 91 PHE A N 1
ATOM 663 C CA . PHE A 1 91 ? 0.265 -0.406 -12.404 1.00 86.00 91 PHE A CA 1
ATOM 664 C C . PHE A 1 91 ? 1.218 0.484 -11.624 1.00 86.00 91 PHE A C 1
ATOM 666 O O . PHE A 1 91 ? 0.898 0.806 -10.484 1.00 86.00 91 PHE A O 1
ATOM 673 N N . LEU A 1 92 ? 2.338 0.907 -12.210 1.00 86.44 92 LEU A N 1
ATOM 674 C CA . LEU A 1 92 ? 3.206 1.944 -11.651 1.00 86.44 92 LEU A CA 1
ATOM 675 C C . LEU A 1 92 ? 3.150 3.198 -12.526 1.00 86.44 92 LEU A C 1
ATOM 677 O O . LEU A 1 92 ? 3.324 3.098 -13.735 1.00 86.44 92 LEU A O 1
ATOM 681 N N . SER A 1 93 ? 2.954 4.362 -11.910 1.00 85.19 93 SER A N 1
ATOM 682 C CA . SER A 1 93 ? 2.931 5.665 -12.581 1.00 85.19 93 SER A CA 1
ATOM 683 C C . SER A 1 93 ? 3.985 6.579 -11.966 1.00 85.19 93 SER A C 1
ATOM 685 O O . SER A 1 93 ? 3.930 6.894 -10.773 1.00 85.19 93 SER A O 1
ATOM 687 N N . ASN A 1 94 ? 4.946 7.008 -12.779 1.00 87.44 94 ASN A N 1
ATOM 688 C CA . ASN A 1 94 ? 5.918 8.023 -12.399 1.00 87.44 94 ASN A CA 1
ATOM 689 C C . ASN A 1 94 ? 5.284 9.419 -12.520 1.00 87.44 94 ASN A C 1
ATOM 691 O O . ASN A 1 94 ? 4.779 9.796 -13.571 1.00 87.44 94 ASN A O 1
ATOM 695 N N . ARG A 1 95 ? 5.282 10.180 -11.422 1.00 89.19 95 ARG A N 1
ATOM 696 C CA . ARG A 1 95 ? 4.627 11.494 -11.303 1.00 89.19 95 ARG A CA 1
ATOM 697 C C . ARG A 1 95 ? 5.606 12.662 -11.426 1.00 89.19 95 ARG A C 1
ATOM 699 O O . ARG A 1 95 ? 5.293 13.770 -10.977 1.00 89.19 95 ARG A O 1
ATOM 706 N N . VAL A 1 96 ? 6.805 12.422 -11.945 1.00 87.81 96 VAL A N 1
ATOM 707 C CA . VAL A 1 96 ? 7.786 13.462 -12.270 1.00 87.81 96 VAL A CA 1
ATOM 708 C C . VAL A 1 96 ? 8.158 13.379 -13.749 1.00 87.81 96 VAL A C 1
ATOM 710 O O . VAL A 1 96 ? 8.204 12.293 -14.318 1.00 87.81 96 VAL A O 1
ATOM 713 N N . ASP A 1 97 ? 8.424 14.528 -14.373 1.00 87.94 97 ASP A N 1
ATOM 714 C CA . ASP A 1 97 ? 8.757 14.629 -15.803 1.00 87.94 97 ASP A CA 1
ATOM 715 C C . ASP A 1 97 ? 10.235 14.287 -16.060 1.00 87.94 97 ASP A C 1
ATOM 717 O O . ASP A 1 97 ? 11.059 15.119 -16.438 1.00 87.94 97 ASP A O 1
ATOM 721 N N . ARG A 1 98 ? 10.603 13.051 -15.723 1.00 84.56 98 ARG A N 1
ATOM 722 C CA . ARG A 1 98 ? 11.917 12.454 -15.983 1.00 84.56 98 ARG A CA 1
ATOM 723 C C . ARG A 1 98 ? 11.823 10.942 -15.892 1.00 84.56 98 ARG A C 1
ATOM 725 O O . ARG A 1 98 ? 11.001 10.418 -15.149 1.00 84.56 98 ARG A O 1
ATOM 732 N N . SER A 1 99 ? 12.724 10.238 -16.566 1.00 81.69 99 SER A N 1
ATOM 733 C CA . SER A 1 99 ? 12.857 8.794 -16.377 1.00 81.69 99 SER A CA 1
ATOM 734 C C . SER A 1 99 ? 13.476 8.459 -15.017 1.00 81.69 99 SER A C 1
ATOM 736 O O . SER A 1 99 ? 14.453 9.087 -14.607 1.00 81.69 99 SER A O 1
ATOM 738 N N . GLU A 1 100 ? 12.911 7.473 -14.317 1.00 80.81 100 GLU A N 1
ATOM 739 C CA . GLU A 1 100 ? 13.395 6.985 -13.023 1.00 80.81 100 GLU A CA 1
ATOM 740 C C . GLU A 1 100 ? 13.589 5.470 -13.030 1.00 80.81 100 GLU A C 1
ATOM 742 O O . GLU A 1 100 ? 12.634 4.717 -13.157 1.00 80.81 100 GLU A O 1
ATOM 747 N N . THR A 1 101 ? 14.811 4.992 -12.820 1.00 81.69 101 THR A N 1
ATOM 748 C CA . THR A 1 101 ? 15.050 3.575 -12.502 1.00 81.69 101 THR A CA 1
ATOM 749 C C . THR A 1 101 ? 14.847 3.367 -11.007 1.00 81.69 101 THR A C 1
ATOM 751 O O . THR A 1 101 ? 15.430 4.103 -10.211 1.00 81.69 101 THR A O 1
ATOM 754 N N . ILE A 1 102 ? 14.028 2.382 -10.628 1.00 80.56 102 ILE A N 1
ATOM 755 C CA . ILE A 1 102 ? 13.699 2.120 -9.222 1.00 80.56 102 ILE A CA 1
ATOM 756 C C . ILE A 1 102 ? 13.920 0.656 -8.855 1.00 80.56 102 ILE A C 1
ATOM 758 O O . ILE A 1 102 ? 13.624 -0.249 -9.637 1.00 80.56 102 ILE A O 1
ATOM 762 N N . ASP A 1 103 ? 14.344 0.426 -7.617 1.00 82.62 103 ASP A N 1
ATOM 763 C CA . ASP A 1 103 ? 14.280 -0.891 -6.991 1.00 82.62 103 ASP A CA 1
ATOM 764 C C . ASP A 1 103 ? 12.951 -1.015 -6.251 1.00 82.62 103 ASP A C 1
ATOM 766 O O . ASP A 1 103 ? 12.734 -0.338 -5.243 1.00 82.62 103 ASP A O 1
ATOM 770 N N . ALA A 1 104 ? 12.044 -1.834 -6.787 1.00 84.88 104 ALA A N 1
ATOM 771 C CA . ALA A 1 104 ? 10.670 -1.977 -6.329 1.00 84.88 104 ALA A CA 1
ATOM 772 C C . ALA A 1 104 ? 10.439 -3.313 -5.607 1.00 84.88 104 ALA A C 1
ATOM 774 O O . ALA A 1 104 ? 10.798 -4.389 -6.085 1.00 84.88 104 ALA A O 1
ATOM 775 N N . SER A 1 105 ? 9.749 -3.269 -4.475 1.00 85.19 105 SER A N 1
ATOM 776 C CA . SER A 1 105 ? 9.328 -4.450 -3.725 1.00 85.19 105 SER A CA 1
ATOM 777 C C . SER A 1 105 ? 7.807 -4.530 -3.703 1.00 85.19 105 SER A C 1
ATOM 779 O O . SER A 1 105 ? 7.122 -3.528 -3.506 1.00 85.19 105 SER A O 1
ATOM 781 N N . PHE A 1 106 ? 7.282 -5.739 -3.882 1.00 86.81 106 PHE A N 1
ATOM 782 C CA . PHE A 1 106 ? 5.851 -6.027 -3.947 1.00 86.81 106 PHE A CA 1
ATOM 783 C C . PHE A 1 106 ? 5.520 -7.097 -2.914 1.00 86.81 106 PHE A C 1
ATOM 785 O O . PHE A 1 106 ? 6.306 -8.022 -2.697 1.00 86.81 106 PHE A O 1
ATOM 792 N N . ARG A 1 107 ? 4.344 -7.015 -2.295 1.00 89.00 107 ARG A N 1
ATOM 793 C CA . ARG A 1 107 ? 3.875 -8.001 -1.312 1.00 89.00 107 ARG A CA 1
ATOM 794 C C . ARG A 1 107 ? 3.250 -9.222 -1.995 1.00 89.00 107 ARG A C 1
ATOM 796 O O . ARG A 1 107 ? 2.107 -9.590 -1.729 1.00 89.00 107 ARG A O 1
ATOM 803 N N . VAL A 1 108 ? 4.036 -9.844 -2.869 1.00 84.44 108 VAL A N 1
ATOM 804 C CA . VAL A 1 108 ? 3.741 -11.074 -3.613 1.00 84.44 108 VAL A CA 1
ATOM 805 C C . VAL A 1 108 ? 4.954 -11.995 -3.478 1.00 84.44 108 VAL A C 1
ATOM 807 O O . VAL A 1 108 ? 6.090 -11.530 -3.420 1.00 84.44 108 VAL A O 1
ATOM 810 N N . SER A 1 109 ? 4.739 -13.307 -3.396 1.00 78.12 109 SER A N 1
ATOM 811 C CA . SER A 1 109 ? 5.819 -14.291 -3.245 1.00 78.12 109 SER A CA 1
ATOM 812 C C . SER A 1 109 ? 5.594 -15.507 -4.143 1.00 78.12 109 SER A C 1
ATOM 814 O O . SER A 1 109 ? 4.473 -15.758 -4.580 1.00 78.12 109 SER A O 1
ATOM 816 N N . GLY A 1 110 ? 6.667 -16.251 -4.436 1.00 75.00 110 GLY A N 1
ATOM 817 C CA . GLY A 1 110 ? 6.593 -17.525 -5.164 1.00 75.00 110 GLY A CA 1
ATOM 818 C C . GLY A 1 110 ? 6.272 -17.418 -6.659 1.00 75.00 110 GLY A C 1
ATOM 819 O O . GLY A 1 110 ? 5.911 -18.421 -7.267 1.00 75.00 110 GLY A O 1
ATOM 820 N N . ARG A 1 111 ? 6.392 -16.228 -7.260 1.00 73.19 111 ARG A N 1
ATOM 821 C CA . ARG A 1 111 ? 6.045 -15.977 -8.665 1.00 73.19 111 ARG A CA 1
ATOM 822 C C . ARG A 1 111 ? 7.138 -15.191 -9.394 1.00 73.19 111 ARG A C 1
ATOM 824 O O . ARG A 1 111 ? 7.938 -14.500 -8.764 1.00 73.19 111 ARG A O 1
ATOM 831 N N . LYS A 1 112 ? 7.176 -15.305 -10.725 1.00 72.12 112 LYS A N 1
ATOM 832 C CA . LYS A 1 112 ? 8.091 -14.544 -11.595 1.00 72.12 112 LYS A CA 1
ATOM 833 C C . LYS A 1 112 ? 7.381 -13.299 -12.113 1.00 72.12 112 LYS A C 1
ATOM 835 O O . LYS A 1 112 ? 6.229 -13.403 -12.514 1.00 72.12 112 LYS A O 1
ATOM 840 N N . ALA A 1 113 ? 8.061 -12.155 -12.134 1.00 74.25 113 ALA A N 1
ATOM 841 C CA . ALA A 1 113 ? 7.488 -10.951 -12.720 1.00 74.25 113 ALA A CA 1
ATOM 842 C C . ALA A 1 113 ? 7.653 -10.923 -14.237 1.00 74.25 113 ALA A C 1
ATOM 844 O O . ALA A 1 113 ? 8.660 -11.354 -14.808 1.00 74.25 113 ALA A O 1
ATOM 845 N N . GLU A 1 114 ? 6.681 -10.302 -14.882 1.00 74.44 114 GLU A N 1
ATOM 846 C CA . GLU A 1 114 ? 6.755 -9.911 -16.278 1.00 74.44 114 GLU A CA 1
ATOM 847 C C . GLU A 1 114 ? 6.516 -8.410 -16.385 1.00 74.44 114 GLU A C 1
ATOM 849 O O . 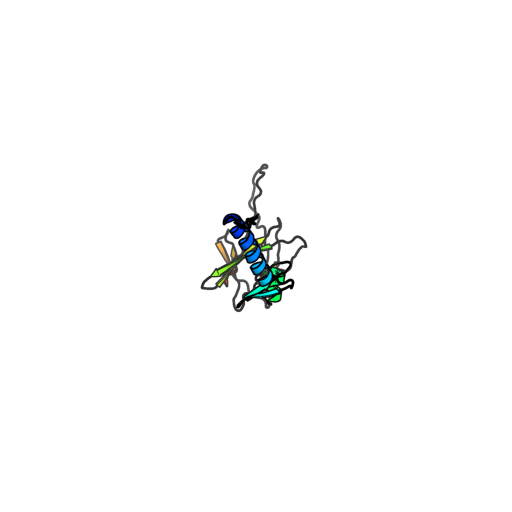GLU A 1 114 ? 5.718 -7.851 -15.648 1.00 74.44 114 GLU A O 1
ATOM 854 N N . LEU A 1 115 ? 7.233 -7.743 -17.279 1.00 76.44 115 LEU A N 1
ATOM 855 C CA . LEU A 1 115 ? 7.031 -6.337 -17.580 1.00 76.44 115 LEU A CA 1
ATOM 856 C C . LEU A 1 115 ? 6.172 -6.223 -18.831 1.00 76.44 115 LEU A C 1
ATOM 858 O O . LEU A 1 115 ? 6.572 -6.729 -19.881 1.00 76.44 115 LEU A O 1
ATOM 862 N N . TRP A 1 116 ? 5.038 -5.540 -18.741 1.00 73.25 116 TRP A N 1
ATOM 863 C CA . TRP A 1 116 ? 4.217 -5.233 -19.905 1.00 73.25 116 TRP A CA 1
ATOM 864 C C . TRP A 1 116 ? 4.351 -3.766 -20.298 1.00 73.25 116 TRP A C 1
ATOM 866 O O . TRP A 1 116 ? 4.282 -2.900 -19.435 1.00 73.25 116 TRP A O 1
ATOM 876 N N . ASP A 1 117 ? 4.534 -3.518 -21.593 1.00 71.00 117 ASP A N 1
ATOM 877 C CA . ASP A 1 117 ? 4.404 -2.210 -22.229 1.00 71.00 117 ASP A CA 1
ATOM 878 C C . ASP A 1 117 ? 3.067 -2.193 -22.993 1.00 71.00 117 ASP A C 1
ATOM 880 O O . ASP A 1 117 ? 2.966 -2.835 -24.050 1.00 71.00 117 ASP A O 1
ATOM 884 N N . PRO A 1 118 ? 2.030 -1.510 -22.475 1.00 64.25 118 PRO A N 1
ATOM 885 C CA . PRO A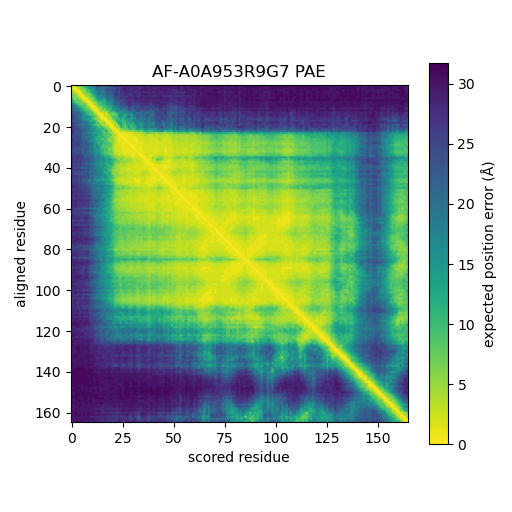 1 118 ? 0.717 -1.488 -23.111 1.00 64.25 118 PRO A CA 1
ATOM 886 C C . PRO A 1 118 ? 0.698 -0.670 -24.406 1.00 64.25 118 PRO A C 1
ATOM 888 O O . PRO A 1 118 ? -0.086 -0.988 -25.297 1.00 64.25 118 PRO A O 1
ATOM 891 N N . ALA A 1 119 ? 1.571 0.333 -24.549 1.00 69.44 119 ALA A N 1
ATOM 892 C CA . ALA A 1 119 ? 1.625 1.179 -25.740 1.00 69.44 119 ALA A CA 1
ATOM 893 C C . ALA A 1 119 ? 2.194 0.414 -26.944 1.00 69.44 119 ALA A C 1
ATOM 895 O O . ALA A 1 119 ? 1.717 0.568 -28.069 1.00 69.44 119 ALA A O 1
ATOM 896 N N . ALA A 1 120 ? 3.192 -0.443 -26.708 1.00 65.88 120 ALA A N 1
ATOM 897 C CA . ALA A 1 120 ? 3.767 -1.307 -27.738 1.00 65.88 120 ALA A CA 1
ATOM 898 C C . ALA A 1 120 ? 3.121 -2.705 -27.810 1.00 65.88 120 ALA A C 1
ATOM 900 O O . ALA A 1 120 ? 3.413 -3.461 -28.741 1.00 65.88 120 ALA A O 1
ATOM 901 N N . GLY A 1 121 ? 2.303 -3.081 -26.821 1.00 72.19 121 GLY A N 1
ATOM 902 C CA . GLY A 1 121 ? 1.718 -4.417 -26.688 1.00 72.19 121 GLY A CA 1
ATOM 903 C C . GLY A 1 121 ? 2.746 -5.524 -26.416 1.00 72.19 121 GLY A C 1
ATOM 904 O O . GLY A 1 121 ? 2.515 -6.675 -26.780 1.00 72.19 121 GLY A O 1
ATOM 905 N N . ARG A 1 122 ? 3.902 -5.202 -25.818 1.00 71.25 122 ARG A N 1
ATOM 906 C CA . ARG A 1 122 ? 5.036 -6.134 -25.654 1.00 71.25 122 ARG A CA 1
ATOM 907 C C . ARG A 1 122 ? 5.215 -6.556 -24.202 1.00 71.25 122 ARG A C 1
ATOM 909 O O . ARG A 1 122 ? 5.139 -5.726 -23.305 1.00 71.25 122 ARG A O 1
ATOM 916 N N . THR A 1 123 ? 5.557 -7.824 -23.984 1.00 72.88 123 THR A N 1
ATOM 917 C CA . THR A 1 123 ? 5.889 -8.363 -22.655 1.00 72.88 123 THR A CA 1
ATOM 918 C C . THR A 1 123 ? 7.351 -8.795 -22.601 1.00 72.88 123 THR A C 1
ATOM 920 O O . THR A 1 123 ? 7.848 -9.437 -23.526 1.00 72.88 123 THR A O 1
ATOM 923 N N . ARG A 1 124 ? 8.052 -8.472 -21.511 1.00 69.31 124 ARG A N 1
ATOM 924 C CA . ARG A 1 124 ? 9.425 -8.919 -21.239 1.00 69.31 124 ARG A CA 1
ATOM 925 C C . ARG A 1 124 ? 9.485 -9.613 -19.881 1.00 69.31 124 ARG A C 1
ATOM 927 O O . ARG A 1 124 ? 9.125 -9.016 -18.873 1.00 69.31 124 ARG A O 1
ATOM 934 N N . ARG A 1 125 ? 9.959 -10.862 -19.837 1.00 69.12 125 ARG A N 1
ATOM 935 C CA . ARG A 1 125 ? 10.189 -11.576 -18.568 1.00 69.12 125 ARG A CA 1
ATOM 936 C C . ARG A 1 125 ? 11.286 -10.882 -17.763 1.00 69.12 125 ARG A C 1
ATOM 938 O O . ARG A 1 125 ? 12.257 -10.398 -18.345 1.00 69.12 125 ARG A O 1
ATOM 945 N N . ARG A 1 126 ? 11.143 -10.865 -16.438 1.00 64.19 126 ARG A N 1
ATOM 946 C CA . ARG A 1 126 ? 12.173 -10.374 -15.524 1.00 64.19 126 ARG A CA 1
ATOM 947 C C . ARG A 1 126 ? 12.398 -11.388 -14.416 1.00 64.19 126 ARG A C 1
ATOM 949 O O . ARG A 1 126 ? 11.451 -11.832 -13.768 1.00 64.19 126 ARG A O 1
ATOM 956 N N . ASP A 1 127 ? 13.651 -11.766 -14.217 1.00 57.94 127 ASP A N 1
ATOM 957 C CA . ASP A 1 127 ? 13.991 -12.686 -13.143 1.00 57.94 127 ASP A CA 1
ATOM 958 C C . ASP A 1 127 ? 13.771 -12.008 -11.786 1.00 57.94 127 ASP A C 1
ATOM 960 O O . ASP A 1 127 ? 14.064 -10.824 -11.600 1.00 57.94 127 ASP A O 1
ATOM 964 N N . ALA A 1 128 ? 13.192 -12.759 -10.850 1.00 50.50 128 ALA A N 1
ATOM 965 C CA . ALA A 1 128 ? 13.002 -12.307 -9.481 1.00 50.50 128 ALA A CA 1
ATOM 966 C C . ALA A 1 128 ? 14.347 -12.344 -8.750 1.00 50.50 128 ALA A C 1
ATOM 968 O O . ALA A 1 128 ? 14.987 -13.396 -8.702 1.00 50.50 128 ALA A O 1
ATOM 969 N N . LEU A 1 129 ? 14.758 -11.224 -8.154 1.00 43.44 129 LEU A N 1
ATOM 970 C CA . LEU A 1 129 ? 15.834 -11.225 -7.168 1.00 43.44 129 LEU A CA 1
ATOM 971 C C . LEU A 1 129 ? 15.238 -11.494 -5.775 1.00 43.44 129 LEU A C 1
ATOM 973 O O . LEU A 1 129 ? 14.090 -11.121 -5.505 1.00 43.44 129 LEU A O 1
ATOM 977 N N . PRO A 1 130 ? 15.982 -12.143 -4.864 1.00 36.56 130 PRO A N 1
ATOM 978 C CA . PRO A 1 130 ? 15.543 -12.275 -3.480 1.00 36.56 130 PRO A CA 1
ATOM 979 C C . PRO A 1 130 ? 15.384 -10.877 -2.854 1.00 36.56 130 PRO A C 1
ATOM 981 O O . PRO A 1 130 ? 16.358 -10.145 -2.714 1.00 36.56 130 PRO A O 1
ATOM 984 N N . GLY A 1 131 ? 14.149 -10.503 -2.494 1.00 42.72 131 GLY A N 1
ATOM 985 C CA . GLY A 1 131 ? 13.822 -9.222 -1.842 1.00 42.72 131 GLY A CA 1
ATOM 986 C C . GLY A 1 131 ? 13.086 -8.182 -2.704 1.00 42.72 131 GLY A C 1
ATOM 987 O O . GLY A 1 131 ? 12.673 -7.148 -2.176 1.00 42.72 131 GLY A O 1
ATOM 988 N N . GLY A 1 132 ? 12.857 -8.439 -3.994 1.00 46.69 132 GLY A N 1
ATOM 989 C CA . GLY A 1 132 ? 12.106 -7.525 -4.863 1.00 46.69 132 GLY A CA 1
ATOM 990 C C . GLY A 1 132 ? 12.535 -7.585 -6.326 1.00 46.69 132 GLY A C 1
ATOM 991 O O . GLY A 1 132 ? 13.408 -8.361 -6.710 1.00 46.69 132 GLY A O 1
ATOM 992 N N . PHE A 1 133 ? 11.906 -6.753 -7.153 1.00 48.84 133 PHE A N 1
ATOM 993 C CA . PHE A 1 133 ? 12.242 -6.593 -8.564 1.00 48.84 133 PHE A CA 1
ATOM 994 C C . PHE A 1 133 ? 12.907 -5.230 -8.779 1.00 48.84 133 PHE A C 1
ATOM 996 O O . PHE A 1 133 ? 12.333 -4.194 -8.458 1.00 48.84 133 PHE A O 1
ATOM 1003 N N . SER A 1 134 ? 14.087 -5.205 -9.396 1.00 41.69 134 SER A N 1
ATOM 1004 C CA . SER A 1 134 ? 14.625 -3.956 -9.941 1.00 41.69 134 SER A CA 1
ATOM 1005 C C . SER A 1 134 ? 13.900 -3.636 -11.251 1.00 41.69 134 S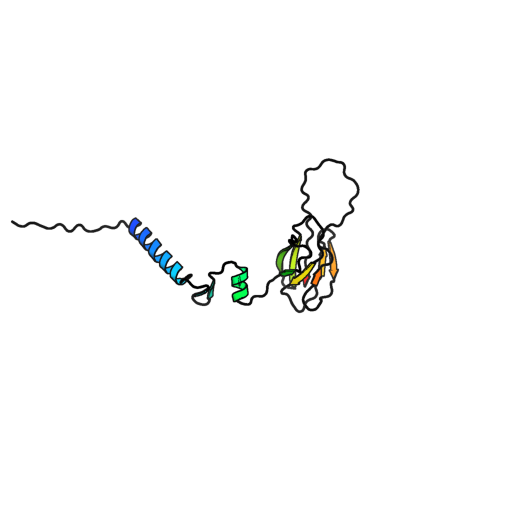ER A C 1
ATOM 1007 O O . SER A 1 134 ? 13.873 -4.455 -12.179 1.00 41.69 134 SER A O 1
ATOM 1009 N N . ALA A 1 135 ? 13.243 -2.480 -11.328 1.00 47.84 135 ALA A N 1
ATOM 1010 C CA . ALA A 1 135 ? 12.656 -1.987 -12.560 1.00 47.84 135 ALA A CA 1
ATOM 1011 C C . ALA A 1 135 ? 13.658 -1.086 -13.282 1.00 47.84 135 ALA A C 1
ATOM 1013 O O . ALA A 1 135 ? 13.822 0.079 -12.932 1.00 47.84 135 ALA A O 1
ATOM 1014 N N . ALA A 1 136 ? 14.307 -1.627 -14.318 1.00 39.69 136 ALA A N 1
ATOM 1015 C CA . ALA A 1 136 ? 15.105 -0.833 -15.245 1.00 39.69 136 ALA A CA 1
ATOM 1016 C C . ALA A 1 136 ? 14.183 0.141 -16.005 1.00 39.69 136 ALA A C 1
ATOM 1018 O O . ALA A 1 136 ? 13.439 -0.293 -16.884 1.00 39.69 136 ALA A O 1
ATOM 1019 N N . GLY A 1 137 ? 14.238 1.422 -15.627 1.00 43.62 137 GLY A N 1
ATOM 1020 C CA . GLY A 1 137 ? 13.626 2.565 -16.307 1.00 43.62 137 GLY A CA 1
ATOM 1021 C C . GLY A 1 137 ? 12.102 2.685 -16.206 1.00 43.62 137 GLY A C 1
ATOM 1022 O O . GLY A 1 137 ? 11.364 2.036 -16.937 1.00 43.62 137 GLY A O 1
ATOM 1023 N N . ILE A 1 138 ? 11.627 3.611 -15.378 1.00 44.34 138 ILE A N 1
ATOM 1024 C CA . ILE A 1 138 ? 10.291 4.212 -15.436 1.00 44.34 138 ILE A CA 1
ATOM 1025 C C . ILE A 1 138 ? 10.418 5.607 -16.060 1.00 44.34 138 ILE A C 1
ATOM 1027 O O . ILE A 1 138 ? 10.389 6.622 -15.366 1.00 44.34 138 ILE A O 1
ATOM 1031 N N . GLY A 1 139 ? 10.578 5.663 -17.386 1.00 38.12 139 GLY A N 1
ATOM 1032 C CA . GLY A 1 139 ? 10.258 6.859 -18.174 1.00 38.12 139 GLY A CA 1
ATOM 1033 C C . GLY A 1 139 ? 10.921 6.986 -19.550 1.00 38.12 139 GLY A C 1
ATOM 1034 O O . GLY A 1 139 ? 11.931 6.340 -19.825 1.00 38.12 139 GLY A O 1
ATOM 1035 N N . ALA A 1 140 ? 10.288 7.857 -20.350 1.00 32.53 140 ALA A N 1
ATOM 1036 C CA . ALA A 1 140 ? 10.591 8.403 -21.678 1.00 32.53 140 ALA A CA 1
ATOM 1037 C C . ALA A 1 140 ? 11.310 7.488 -22.686 1.00 32.53 140 ALA A C 1
ATOM 1039 O O . ALA A 1 140 ? 12.538 7.478 -22.765 1.00 32.53 140 ALA A O 1
ATOM 1040 N N . ASP A 1 141 ? 10.535 6.844 -23.564 1.00 34.06 141 ASP A N 1
ATOM 1041 C CA . ASP A 1 141 ? 11.041 6.465 -24.885 1.00 34.06 141 ASP A CA 1
ATOM 1042 C C . ASP A 1 141 ? 10.831 7.649 -25.850 1.00 34.06 141 ASP A C 1
ATOM 1044 O O . ASP A 1 141 ? 9.708 7.973 -26.239 1.00 34.06 141 ASP A O 1
ATOM 1048 N N . ARG A 1 142 ? 11.909 8.342 -26.235 1.00 34.91 142 ARG A N 1
ATOM 1049 C CA . ARG A 1 142 ? 11.932 9.155 -27.463 1.00 34.91 142 ARG A CA 1
ATOM 1050 C C . ARG A 1 142 ? 12.946 8.518 -28.413 1.00 34.91 142 ARG A C 1
ATOM 1052 O O . ARG A 1 142 ? 14.095 8.324 -28.020 1.00 34.91 142 ARG A O 1
ATOM 1059 N N . PRO A 1 143 ? 12.556 8.287 -29.680 1.00 35.00 143 PRO A N 1
ATOM 1060 C CA . PRO A 1 143 ? 12.370 9.418 -30.586 1.00 35.00 143 PRO A CA 1
ATOM 1061 C C . PRO A 1 143 ? 11.098 9.326 -31.446 1.00 35.00 143 PRO A C 1
ATOM 1063 O O . PRO A 1 143 ? 10.896 8.369 -32.189 1.00 35.00 143 PRO A O 1
ATOM 1066 N N . ARG A 1 144 ? 10.286 10.391 -31.464 1.00 36.31 144 ARG A N 1
ATOM 1067 C CA . ARG A 1 144 ? 9.442 10.698 -32.629 1.00 36.31 144 ARG A CA 1
ATOM 1068 C C . ARG A 1 144 ? 9.850 12.047 -33.206 1.00 36.31 144 ARG A C 1
ATOM 1070 O O . ARG A 1 144 ? 9.866 13.072 -32.534 1.00 36.31 144 ARG A O 1
ATOM 1077 N N . GLN A 1 145 ? 10.289 11.967 -34.448 1.00 36.53 145 GLN A N 1
ATOM 1078 C CA . GLN A 1 145 ? 10.880 13.005 -35.274 1.00 36.53 145 GLN A CA 1
ATOM 1079 C C . GLN A 1 145 ? 9.864 14.124 -35.573 1.00 36.53 145 GLN A C 1
ATOM 1081 O O . GLN A 1 145 ? 8.721 13.827 -35.894 1.00 36.53 145 GLN A O 1
ATOM 1086 N N . ASN A 1 146 ? 10.309 15.386 -35.497 1.00 33.31 146 ASN A N 1
ATOM 1087 C CA . ASN A 1 146 ? 9.661 16.603 -36.021 1.00 33.31 146 ASN A CA 1
ATOM 1088 C C . ASN A 1 146 ? 8.163 16.848 -35.710 1.00 33.31 146 ASN A C 1
ATOM 1090 O O . ASN A 1 146 ? 7.278 16.335 -36.391 1.00 33.31 146 ASN A O 1
ATOM 1094 N N . ARG A 1 147 ? 7.877 17.838 -34.848 1.00 34.59 147 ARG A N 1
ATOM 1095 C CA . ARG A 1 147 ? 6.699 18.718 -35.001 1.00 34.59 147 ARG A CA 1
ATOM 1096 C C . ARG A 1 147 ? 7.057 20.181 -34.692 1.00 34.59 147 ARG A C 1
ATOM 1098 O O . ARG A 1 147 ? 7.903 20.417 -33.829 1.00 34.59 147 ARG A O 1
ATOM 1105 N N . PRO A 1 148 ? 6.473 21.150 -35.421 1.00 31.56 148 PRO A N 1
ATOM 1106 C CA . PRO A 1 148 ? 6.855 22.557 -35.359 1.00 31.56 148 PRO A CA 1
ATOM 1107 C C . PRO A 1 148 ? 6.385 23.244 -34.070 1.00 31.56 148 PRO A C 1
ATOM 1109 O O . PRO A 1 148 ? 5.445 22.801 -33.417 1.00 31.56 148 PRO A O 1
ATOM 1112 N N . ARG A 1 149 ? 7.067 24.351 -33.736 1.00 39.00 149 ARG A N 1
ATOM 1113 C CA . ARG A 1 149 ? 6.794 25.241 -32.595 1.00 39.00 149 ARG A CA 1
ATOM 1114 C C . ARG A 1 149 ? 5.309 25.586 -32.484 1.00 39.00 149 ARG A C 1
ATOM 1116 O O . ARG A 1 149 ? 4.779 26.281 -33.345 1.00 39.00 149 ARG A O 1
ATOM 1123 N N . GLY A 1 150 ? 4.721 25.218 -31.353 1.00 41.59 150 GLY A N 1
ATOM 1124 C CA . GLY A 1 150 ? 3.470 25.786 -30.866 1.00 41.59 150 GLY A CA 1
ATOM 1125 C C . GLY A 1 150 ? 2.565 24.725 -30.264 1.00 41.59 150 GLY A C 1
ATOM 1126 O O . GLY A 1 150 ? 1.715 24.191 -30.961 1.00 41.59 150 GLY A O 1
ATOM 1127 N N . SER A 1 151 ? 2.729 24.430 -28.975 1.00 32.62 151 SER A N 1
ATOM 1128 C CA . SER A 1 151 ? 1.740 23.647 -28.230 1.00 32.62 151 SER A CA 1
ATOM 1129 C C . SER A 1 151 ? 1.897 23.875 -26.730 1.00 32.62 151 SER A C 1
ATOM 1131 O O . SER A 1 151 ? 2.840 23.405 -26.099 1.00 32.62 151 SER A O 1
ATOM 1133 N N . SER A 1 152 ? 0.945 24.610 -26.164 1.00 30.94 152 SER A N 1
ATOM 1134 C CA . SER A 1 152 ? 0.496 24.409 -24.794 1.00 30.94 152 SER A CA 1
ATOM 1135 C C . SER A 1 152 ? -0.318 23.116 -24.770 1.00 30.94 152 SER A C 1
ATOM 1137 O O . SER A 1 152 ? -1.517 23.142 -25.031 1.00 30.94 152 SER A O 1
ATOM 1139 N N . GLU A 1 153 ? 0.326 21.983 -24.521 1.00 33.47 153 GLU A N 1
ATOM 1140 C CA . GLU A 1 153 ? -0.379 20.732 -24.252 1.00 33.47 153 GLU A CA 1
ATOM 1141 C C . GLU A 1 153 ? 0.486 19.921 -23.290 1.00 33.47 153 GLU A C 1
ATOM 1143 O O . GLU A 1 153 ? 1.608 19.529 -23.610 1.00 33.47 153 GLU A O 1
ATOM 1148 N N . LEU A 1 154 ? 0.008 19.800 -22.053 1.00 30.47 154 LEU A N 1
ATOM 1149 C CA . LEU A 1 154 ? 0.629 18.999 -21.008 1.00 30.47 154 LEU A CA 1
ATOM 1150 C C . LEU A 1 154 ? 0.402 17.531 -21.376 1.00 30.47 154 LEU A C 1
ATOM 1152 O O . LEU A 1 154 ? -0.621 16.949 -21.031 1.00 30.47 154 LEU A O 1
ATOM 1156 N N . GLU A 1 155 ? 1.327 16.968 -22.146 1.00 32.59 155 GLU A N 1
ATOM 1157 C CA . GLU A 1 155 ? 1.323 15.557 -22.522 1.00 32.59 155 GLU A CA 1
ATOM 1158 C C . GLU A 1 155 ? 1.770 14.738 -21.296 1.00 32.59 155 GLU A C 1
ATOM 1160 O O . GLU A 1 155 ? 2.963 14.550 -21.049 1.00 32.59 155 GLU A O 1
ATOM 1165 N N . GLU A 1 156 ? 0.804 14.321 -20.466 1.00 35.41 156 GLU A N 1
ATOM 1166 C CA . GLU A 1 156 ? 1.023 13.345 -19.393 1.00 35.41 156 GLU A CA 1
ATOM 1167 C C . GLU A 1 156 ? 1.560 12.046 -20.015 1.00 35.41 156 GLU A C 1
ATOM 1169 O O . GLU A 1 156 ? 0.848 11.291 -20.673 1.00 35.41 156 GLU A O 1
ATOM 1174 N N . GLN A 1 157 ? 2.859 11.806 -19.836 1.00 34.00 157 GLN A N 1
ATOM 1175 C CA . GLN A 1 157 ? 3.527 10.583 -20.264 1.00 34.00 157 GLN A CA 1
ATOM 1176 C C . GLN A 1 157 ? 3.124 9.434 -19.328 1.00 34.00 157 GLN A C 1
ATOM 1178 O O . GLN A 1 157 ? 3.696 9.257 -18.251 1.00 34.00 157 GLN A O 1
ATOM 1183 N N . GLU A 1 158 ? 2.131 8.645 -19.734 1.00 39.94 158 GLU A N 1
ATOM 1184 C CA . GLU A 1 158 ? 1.732 7.419 -19.044 1.00 39.94 158 GLU A CA 1
ATOM 1185 C C . GLU A 1 158 ? 2.535 6.218 -19.560 1.00 39.94 158 GLU A C 1
ATOM 1187 O O . GLU A 1 158 ? 2.364 5.775 -20.694 1.00 39.94 158 GLU A O 1
ATOM 1192 N N . HIS A 1 159 ? 3.397 5.650 -18.713 1.00 45.66 159 HIS A N 1
ATOM 1193 C CA . HIS A 1 159 ? 3.988 4.336 -18.964 1.00 45.66 159 HIS A CA 1
ATOM 1194 C C . HIS A 1 159 ? 3.779 3.428 -17.748 1.00 45.66 159 HIS A C 1
ATOM 1196 O O . HIS A 1 159 ? 4.387 3.608 -16.694 1.00 45.66 159 HIS A O 1
ATOM 1202 N N . GLU A 1 160 ? 2.857 2.482 -17.943 1.00 50.59 160 GLU A N 1
ATOM 1203 C CA . GLU A 1 160 ? 2.339 1.475 -17.017 1.00 50.59 160 GLU A CA 1
ATOM 1204 C C . GLU A 1 160 ? 3.092 0.155 -17.152 1.00 50.59 160 GLU A C 1
ATOM 1206 O O . GLU A 1 160 ? 3.275 -0.344 -18.258 1.00 50.59 160 GLU A O 1
ATOM 1211 N N . PHE A 1 161 ? 3.469 -0.445 -16.022 1.00 52.50 161 PHE A N 1
ATOM 1212 C CA . PHE A 1 161 ? 4.157 -1.732 -15.972 1.00 52.50 161 PHE A CA 1
ATOM 1213 C C . PHE A 1 161 ? 3.357 -2.787 -15.220 1.00 52.50 161 PHE A C 1
ATOM 1215 O O . PHE A 1 161 ? 3.545 -2.928 -14.019 1.00 52.50 161 PHE A O 1
ATOM 1222 N N . ILE A 1 162 ? 2.541 -3.581 -15.919 1.00 51.12 162 ILE A N 1
ATOM 1223 C CA . ILE A 1 162 ? 1.808 -4.693 -15.296 1.00 51.12 162 ILE A CA 1
ATOM 1224 C C . ILE A 1 162 ? 2.752 -5.852 -14.975 1.00 51.12 162 ILE A C 1
ATOM 1226 O O . ILE A 1 162 ? 3.088 -6.632 -15.864 1.00 51.12 162 ILE A O 1
ATOM 1230 N N . VAL A 1 163 ? 3.099 -6.017 -13.695 1.00 51.91 163 VAL A N 1
ATOM 1231 C CA . VAL A 1 163 ? 3.644 -7.282 -13.179 1.00 51.91 163 VAL A CA 1
ATOM 1232 C C . VAL A 1 163 ? 2.529 -8.309 -13.155 1.00 51.91 163 VAL A C 1
ATOM 1234 O O . VAL A 1 163 ? 1.804 -8.340 -12.176 1.00 51.91 163 VAL A O 1
ATOM 1237 N N . ARG A 1 164 ? 2.378 -9.123 -14.210 1.00 47.34 164 ARG A N 1
ATOM 1238 C CA . ARG A 1 164 ? 1.629 -10.387 -14.123 1.00 47.34 164 ARG A CA 1
ATOM 1239 C C . ARG A 1 164 ? 2.537 -11.428 -13.495 1.00 47.34 164 ARG A C 1
ATOM 1241 O O . ARG A 1 164 ? 3.678 -11.587 -13.924 1.00 47.34 164 ARG A O 1
ATOM 1248 N N . SER A 1 165 ? 2.036 -12.095 -12.469 1.00 47.09 165 SER A N 1
ATOM 1249 C CA . SER A 1 165 ? 2.769 -13.108 -11.716 1.00 47.09 165 SER A CA 1
ATOM 1250 C C . SER A 1 165 ? 1.913 -14.337 -11.518 1.00 47.09 165 SER A C 1
ATOM 1252 O O . SER A 1 165 ? 0.689 -14.165 -11.428 1.00 47.09 165 SER A O 1
#

Solvent-accessible surface area (backbone atoms only — not comparable to full-atom values): 10478 Å² total; per-residue (Å²): 141,85,85,81,83,80,80,83,77,84,79,74,52,72,68,59,51,52,54,53,47,52,53,52,51,51,50,51,51,45,50,60,55,56,75,80,58,61,58,35,78,49,93,98,47,71,38,66,61,49,101,39,70,67,56,44,39,47,75,71,67,50,73,67,65,64,52,63,54,67,80,44,96,81,59,44,75,47,76,50,81,46,82,54,99,81,30,44,34,33,41,40,41,58,74,51,102,57,63,42,55,36,47,34,30,58,73,71,79,99,59,55,42,27,44,31,39,74,92,79,71,44,75,44,83,42,82,66,48,98,85,33,42,74,44,87,61,48,52,81,92,77,89,80,80,88,80,80,94,82,77,98,68,90,77,79,77,84,66,50,41,41,33,48,54

pLDDT: mean 70.96, std 22.32, range [30.47, 95.44]

Foldseek 3Di:
DDDDDDDDDDDDDPVNVVVVVVVVVVVVVCCQQCVPDQ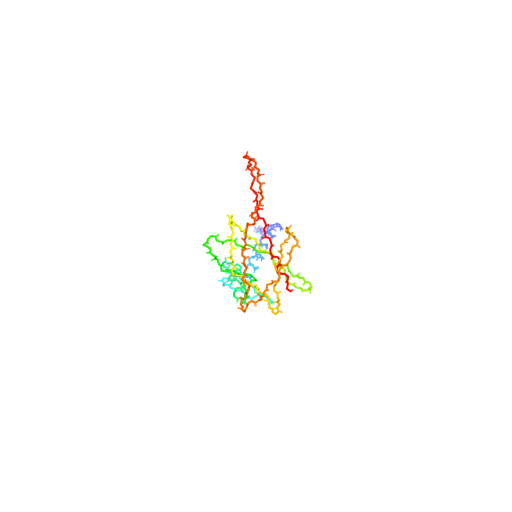KDDHDPDIHGPDPDPVVVCVVVVNDDQKDKDAPDPPWDKDWDWDDDPQFIWIWIATPDPDKDWIFMAGPDDDDWWWWAWPVVRDIHTFGDDVGGGGGDIDDDDDDDDDDDDDDPDPPRDGTITITGD

Mean predicted aligned error: 14.56 Å

Secondary structure (DSSP, 8-state):
--PPP--------HHHHHHHHHHHHHHHHHHHH-SSSSEEEETTEEEE--SSHHHHHHHTT---SEEEE-SSTT--EEEEEEEETTEEEEEEEE-SSS-EEEEEEES--S--EEEEETTTTEEEEEPPBTTBEEEEEES---------S----------------

Radius of gyration: 29.04 Å; Cα contacts (8 Å, |Δi|>4): 213; chains: 1; bounding box: 75×47×88 Å